Protein AF-A0A6M8UUJ0-F1 (afdb_monomer_lite)

Foldseek 3Di:
DPPPDPCLVLDDPVLNVVCVVQNPVRSVVCCVVCVVVDPDDDPVSLLVVLLVVCVVVVVDDLVVSCVVSVHDSVSSVCSVPPDPD

pLDDT: mean 72.4, std 14.64, range [36.94, 94.31]

Secondary structure (DSSP, 8-state):
-----GGGGGS-HHHHHHHHHHHHHHHHHHHHHHTTTT----HHHHHHHHHHHHHHTTTS-HHHHHHHHTS-HHHHHHHHH----

Structure (mmCIF, N/CA/C/O backbone):
data_AF-A0A6M8UUJ0-F1
#
_entry.id   AF-A0A6M8UUJ0-F1
#
loop_
_atom_site.group_PDB
_atom_site.id
_atom_site.type_symbol
_atom_site.label_atom_id
_atom_site.label_alt_id
_atom_site.label_comp_id
_atom_site.label_asym_id
_atom_site.label_entity_id
_atom_site.label_seq_id
_atom_site.pdbx_PDB_ins_code
_atom_site.Cartn_x
_atom_site.Cartn_y
_atom_site.Cartn_z
_atom_site.occupancy
_atom_site.B_iso_or_equiv
_atom_site.auth_seq_id
_atom_site.auth_comp_id
_atom_site.auth_asym_id
_atom_site.auth_atom_id
_atom_site.pdbx_PDB_model_num
ATOM 1 N N . MET A 1 1 ? -23.227 5.974 11.609 1.00 36.94 1 MET A N 1
ATOM 2 C CA . MET A 1 1 ? -22.763 5.763 10.220 1.00 36.94 1 MET A CA 1
ATOM 3 C C . MET A 1 1 ? -21.312 5.334 10.289 1.00 36.94 1 MET A C 1
ATOM 5 O O . MET A 1 1 ? -20.531 6.070 10.875 1.00 36.94 1 MET A O 1
ATOM 9 N N . LYS A 1 2 ? -20.959 4.138 9.798 1.00 41.59 2 LYS A N 1
ATOM 10 C CA . LYS A 1 2 ? -19.546 3.755 9.665 1.00 41.59 2 LYS A CA 1
ATOM 11 C C . LYS A 1 2 ? -18.954 4.691 8.618 1.00 41.59 2 LYS A C 1
ATOM 13 O O . LYS A 1 2 ? -19.410 4.674 7.480 1.00 41.59 2 LYS A O 1
ATOM 18 N N . THR A 1 3 ? -18.063 5.575 9.044 1.00 45.50 3 THR A N 1
ATOM 19 C CA . THR A 1 3 ? -17.354 6.509 8.177 1.00 45.50 3 THR A CA 1
ATOM 20 C C . THR A 1 3 ? -16.649 5.698 7.106 1.00 45.50 3 THR A C 1
ATOM 22 O O . THR A 1 3 ? -15.761 4.906 7.403 1.00 45.50 3 THR A O 1
ATOM 25 N N . THR A 1 4 ? -17.126 5.827 5.872 1.00 51.53 4 THR A N 1
ATOM 26 C CA . THR A 1 4 ? -16.487 5.289 4.677 1.00 51.53 4 THR A CA 1
ATOM 27 C C . THR A 1 4 ? -15.054 5.824 4.673 1.00 51.53 4 THR A C 1
ATOM 29 O O . THR A 1 4 ? -14.889 7.038 4.565 1.00 51.53 4 THR A O 1
ATOM 32 N N . PRO A 1 5 ? -14.030 4.990 4.918 1.00 56.53 5 PRO A N 1
ATOM 33 C CA . PRO A 1 5 ? -12.679 5.492 5.138 1.00 56.53 5 PRO A CA 1
ATOM 34 C C . PRO A 1 5 ? -12.151 6.217 3.891 1.00 56.53 5 PRO A C 1
ATOM 36 O O . PRO A 1 5 ? -12.403 5.774 2.771 1.00 56.53 5 PRO A O 1
ATOM 39 N N . ASP A 1 6 ? -11.411 7.315 4.094 1.00 59.59 6 ASP A N 1
ATOM 40 C CA . ASP A 1 6 ? -10.991 8.287 3.060 1.00 59.59 6 ASP A CA 1
ATOM 41 C C . ASP A 1 6 ? -10.343 7.664 1.816 1.00 59.59 6 ASP A C 1
ATOM 43 O O . ASP A 1 6 ? -10.403 8.225 0.720 1.00 59.59 6 ASP A O 1
ATOM 47 N N . PHE A 1 7 ? -9.769 6.469 1.956 1.00 58.25 7 PHE A N 1
ATOM 48 C CA . PHE A 1 7 ? -9.151 5.749 0.854 1.00 58.25 7 PHE A CA 1
ATOM 49 C C . PHE A 1 7 ? -10.148 5.249 -0.207 1.00 58.25 7 PHE A C 1
ATOM 51 O O . PHE A 1 7 ? -9.739 4.913 -1.316 1.00 58.25 7 PHE A O 1
ATOM 58 N N . ILE A 1 8 ? -11.452 5.211 0.089 1.00 59.53 8 ILE A N 1
ATOM 59 C CA . ILE A 1 8 ? -12.489 4.820 -0.878 1.00 59.53 8 ILE A CA 1
ATOM 60 C C . ILE A 1 8 ? -12.557 5.808 -2.055 1.00 59.53 8 ILE A C 1
ATOM 62 O O . ILE A 1 8 ? -12.856 5.407 -3.175 1.00 59.53 8 ILE A O 1
ATOM 66 N N . ASN A 1 9 ? -12.146 7.063 -1.857 1.00 64.69 9 ASN A N 1
ATOM 67 C CA . ASN A 1 9 ? -12.060 8.058 -2.930 1.00 64.69 9 ASN A CA 1
ATOM 68 C C . ASN A 1 9 ? -10.943 7.779 -3.955 1.00 64.69 9 ASN A C 1
ATOM 70 O O . ASN A 1 9 ? -10.937 8.390 -5.022 1.00 64.69 9 ASN A O 1
ATOM 74 N N . PHE A 1 10 ? -10.012 6.858 -3.674 1.00 60.16 10 PHE A N 1
ATOM 75 C CA . PHE A 1 10 ? -9.011 6.413 -4.655 1.00 60.16 10 PHE A CA 1
ATOM 76 C C . PHE A 1 10 ? -9.573 5.437 -5.691 1.00 60.16 10 PHE A C 1
ATOM 78 O O . PHE A 1 10 ? -8.910 5.155 -6.690 1.00 60.16 10 PHE A O 1
ATOM 85 N N . PHE A 1 11 ? -10.778 4.932 -5.446 1.00 66.88 11 PHE A N 1
ATOM 86 C CA . PHE A 1 11 ? -11.461 3.968 -6.286 1.00 66.88 11 PHE A CA 1
ATOM 87 C C . PHE A 1 11 ? -12.505 4.654 -7.162 1.00 66.88 11 PHE A C 1
ATOM 89 O O . PHE A 1 11 ? -13.142 5.630 -6.756 1.00 66.88 11 PHE A O 1
ATOM 96 N N . ASN A 1 12 ? -12.701 4.135 -8.371 1.00 72.81 12 ASN A N 1
ATOM 97 C CA . ASN A 1 12 ? -13.782 4.590 -9.237 1.00 72.81 12 ASN A CA 1
ATOM 98 C C . ASN A 1 12 ? -15.155 4.206 -8.643 1.00 72.81 12 ASN A C 1
ATOM 100 O O . ASN A 1 12 ? -15.249 3.387 -7.731 1.00 72.81 12 ASN A O 1
ATOM 104 N N . LYS A 1 13 ? -16.246 4.782 -9.160 1.00 73.62 13 LYS A N 1
ATOM 105 C CA . LYS A 1 13 ? -17.591 4.572 -8.591 1.00 73.62 13 LYS A CA 1
ATOM 106 C C . LYS A 1 13 ? -18.005 3.096 -8.508 1.00 73.62 13 LYS A C 1
ATOM 108 O O . LYS A 1 13 ? -18.670 2.720 -7.550 1.00 73.62 13 LYS A O 1
ATOM 113 N N . GLU A 1 14 ? -17.616 2.268 -9.473 1.00 67.94 14 GLU A N 1
ATOM 114 C CA . GLU A 1 14 ? -17.956 0.839 -9.489 1.00 67.94 14 GLU A CA 1
ATOM 115 C C . GLU A 1 14 ? -17.181 0.075 -8.411 1.00 67.94 14 GLU A C 1
ATOM 117 O O . GLU A 1 14 ? -17.744 -0.725 -7.665 1.00 67.94 14 GLU A O 1
ATOM 122 N N . GLU A 1 15 ? -15.896 0.383 -8.266 1.00 71.88 15 GLU A N 1
ATOM 123 C CA . GLU A 1 15 ? -15.033 -0.173 -7.228 1.00 71.88 15 GLU A CA 1
ATOM 124 C C . GLU A 1 15 ? -15.512 0.230 -5.823 1.00 71.88 15 GLU A C 1
ATOM 126 O O . GLU A 1 15 ? -15.546 -0.609 -4.924 1.00 71.88 15 GLU A O 1
ATOM 131 N N . GLN A 1 16 ? -15.968 1.473 -5.633 1.00 75.88 16 GLN A N 1
ATOM 132 C CA . GLN A 1 16 ? -16.566 1.920 -4.368 1.00 75.88 16 GLN A CA 1
ATOM 133 C C . GLN A 1 16 ? -17.837 1.133 -4.018 1.00 75.88 16 GLN A C 1
ATOM 135 O O . GLN A 1 16 ? -18.012 0.728 -2.867 1.00 75.88 16 GLN A O 1
ATOM 140 N N . VAL A 1 17 ? -18.705 0.870 -5.004 1.00 75.44 17 VAL A N 1
ATOM 141 C CA . VAL A 1 17 ? -19.903 0.030 -4.823 1.00 75.44 17 VAL A CA 1
ATOM 142 C C . VAL A 1 17 ? -19.504 -1.387 -4.412 1.00 75.44 17 VAL A C 1
ATOM 144 O O . VAL A 1 17 ? -20.057 -1.927 -3.454 1.00 75.44 17 VAL A O 1
ATOM 147 N N . MET A 1 18 ? -18.501 -1.970 -5.070 1.00 67.69 18 MET A N 1
ATOM 148 C CA . MET A 1 18 ? -17.993 -3.301 -4.729 1.00 67.69 18 MET A CA 1
ATOM 149 C C . MET A 1 18 ? -17.433 -3.355 -3.305 1.00 67.69 18 MET A C 1
ATOM 151 O O . MET A 1 18 ? -17.766 -4.268 -2.552 1.00 67.69 18 MET A O 1
ATOM 155 N N . ILE A 1 19 ? -16.645 -2.359 -2.896 1.00 76.25 19 ILE A N 1
ATOM 156 C CA . ILE A 1 19 ? -16.130 -2.253 -1.523 1.00 76.25 19 ILE A CA 1
ATOM 157 C C . ILE A 1 19 ? -17.281 -2.121 -0.51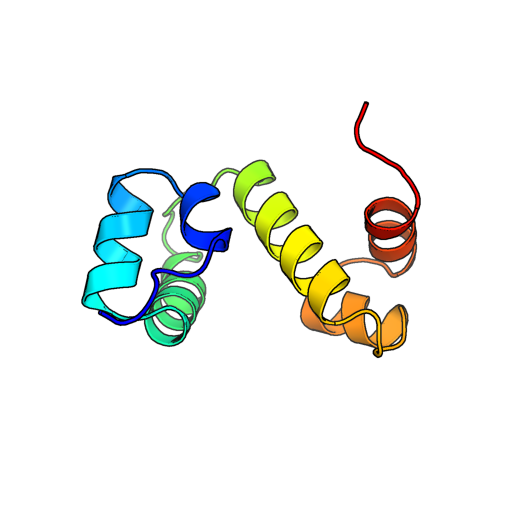6 1.00 76.25 19 ILE A C 1
ATOM 159 O O . ILE A 1 19 ? -17.231 -2.739 0.546 1.00 76.25 19 ILE A O 1
ATOM 163 N N . GLY A 1 20 ? -18.340 -1.376 -0.848 1.00 73.00 20 GLY A N 1
ATOM 164 C CA . GLY A 1 20 ? -19.547 -1.286 -0.023 1.00 73.00 20 GLY A CA 1
ATOM 165 C C . GLY A 1 20 ? -20.282 -2.622 0.141 1.00 73.00 20 GLY A C 1
ATOM 166 O O . GLY A 1 20 ? -20.836 -2.884 1.207 1.00 73.00 20 GLY A O 1
ATOM 167 N N . LEU A 1 21 ? -20.258 -3.479 -0.885 1.00 73.44 21 LEU A N 1
ATOM 168 C CA . LEU A 1 21 ? -2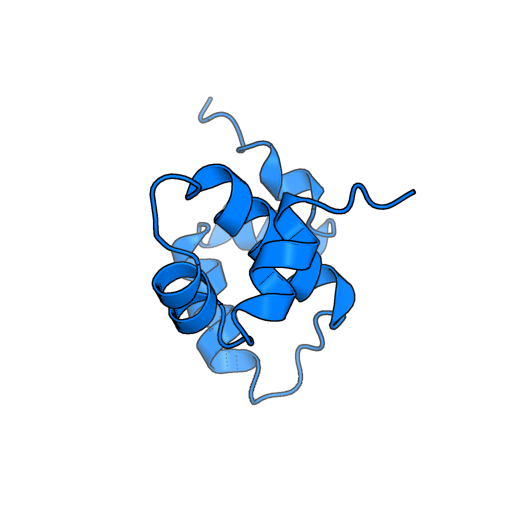0.924 -4.786 -0.881 1.00 73.44 21 LEU A CA 1
ATOM 169 C C . LEU A 1 21 ? -20.133 -5.868 -0.140 1.00 73.44 21 LEU A C 1
ATOM 171 O O . LEU A 1 21 ? -20.723 -6.661 0.591 1.00 73.44 21 LEU A O 1
ATOM 175 N N . VAL A 1 22 ? -18.814 -5.934 -0.342 1.00 75.69 22 VAL A N 1
ATOM 176 C CA . VAL A 1 22 ? -17.990 -7.055 0.153 1.00 75.69 22 VAL A CA 1
ATOM 177 C C . VAL A 1 22 ? -17.020 -6.676 1.269 1.00 75.69 22 VAL A C 1
ATOM 179 O O . VAL A 1 22 ? -16.347 -7.544 1.827 1.00 75.69 22 VAL A O 1
ATOM 182 N N . GLY A 1 23 ? -16.938 -5.391 1.608 1.00 77.06 23 GLY A N 1
ATOM 183 C CA . GLY A 1 23 ? -15.908 -4.868 2.490 1.00 77.06 23 GLY A CA 1
ATOM 184 C C . GLY A 1 23 ? -14.520 -4.893 1.846 1.00 77.06 23 GLY A C 1
ATOM 185 O O . GLY A 1 23 ? -14.268 -5.520 0.818 1.00 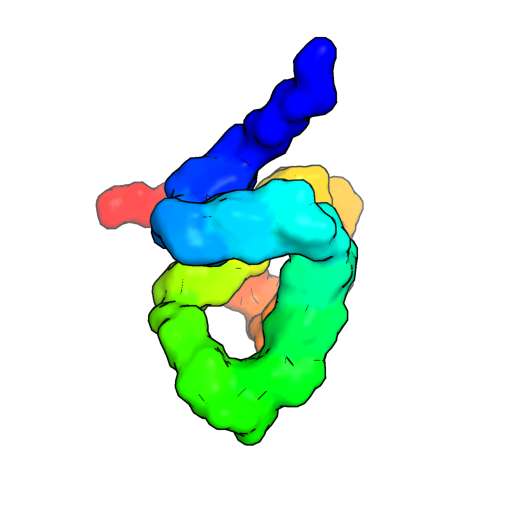77.06 23 GLY A O 1
ATOM 186 N N . VAL A 1 24 ? -13.585 -4.200 2.481 1.00 73.69 24 VAL A N 1
ATOM 187 C CA . VAL A 1 24 ? -12.224 -3.980 1.969 1.00 73.69 24 VAL A CA 1
ATOM 188 C C . VAL A 1 24 ? -11.452 -5.298 1.863 1.00 73.69 24 VAL A C 1
ATOM 190 O O . VAL A 1 24 ? -10.853 -5.590 0.831 1.00 73.69 24 VAL A O 1
ATOM 193 N N . ASP A 1 25 ? -11.549 -6.152 2.883 1.00 76.62 25 ASP A N 1
ATOM 194 C CA . ASP A 1 25 ? -10.903 -7.470 2.888 1.00 76.62 25 ASP A CA 1
ATOM 195 C C . ASP A 1 25 ? -11.492 -8.407 1.826 1.00 76.62 25 ASP A C 1
ATOM 197 O O . ASP A 1 25 ? -10.775 -9.184 1.188 1.00 76.62 25 ASP A O 1
ATOM 201 N N . GLY A 1 26 ? -12.811 -8.334 1.614 1.00 76.19 26 GLY A N 1
ATOM 202 C CA . GLY A 1 26 ? -13.496 -9.079 0.560 1.00 76.19 26 GLY A CA 1
ATOM 203 C C . GLY A 1 26 ? -13.053 -8.615 -0.823 1.00 76.19 26 GLY A C 1
ATOM 204 O O . GLY A 1 26 ? -12.771 -9.441 -1.692 1.00 76.19 26 GLY A O 1
ATOM 205 N N . PHE A 1 27 ? -12.900 -7.304 -0.998 1.00 78.75 27 PHE A N 1
ATOM 206 C CA . PHE A 1 27 ? -12.387 -6.708 -2.222 1.00 78.75 27 PHE A CA 1
ATOM 207 C C . PHE A 1 27 ? -10.952 -7.167 -2.520 1.00 78.75 27 PHE A C 1
ATOM 209 O O . PHE A 1 27 ? -10.679 -7.592 -3.641 1.00 78.75 27 PHE A O 1
ATOM 216 N N . PHE A 1 28 ? -10.058 -7.209 -1.526 1.00 74.19 28 PHE A N 1
ATOM 217 C CA . PHE A 1 28 ? -8.701 -7.743 -1.706 1.00 74.19 28 PHE A CA 1
ATOM 218 C C . PHE A 1 28 ? -8.683 -9.228 -2.090 1.00 74.19 28 PHE A C 1
ATOM 220 O O . PHE A 1 28 ? -7.896 -9.634 -2.947 1.00 74.19 28 PHE A O 1
ATOM 227 N N . LYS A 1 29 ? -9.571 -10.048 -1.516 1.00 77.00 29 LYS A N 1
ATOM 228 C CA . LYS A 1 29 ? -9.703 -11.468 -1.888 1.00 77.00 29 LYS A CA 1
ATOM 229 C C . LYS A 1 29 ? -10.218 -11.643 -3.316 1.00 77.00 29 LYS A C 1
ATOM 231 O O . LYS A 1 29 ? -9.694 -12.484 -4.050 1.00 77.00 29 LYS A O 1
ATOM 236 N N . LEU A 1 30 ? -11.212 -10.848 -3.722 1.00 69.94 30 LEU A N 1
ATOM 237 C CA . LEU A 1 30 ? -11.713 -10.824 -5.099 1.00 69.94 30 LEU A CA 1
ATOM 238 C C . LEU A 1 30 ? -10.610 -10.385 -6.062 1.00 69.94 30 LEU A C 1
ATOM 240 O O . LEU A 1 30 ? -10.358 -11.069 -7.047 1.00 69.94 30 LEU A O 1
ATOM 244 N N . TYR A 1 31 ? -9.892 -9.315 -5.737 1.00 69.06 31 TYR A N 1
ATOM 245 C CA . TYR A 1 31 ? -8.750 -8.841 -6.506 1.00 69.06 31 TYR A CA 1
ATOM 246 C C . TYR A 1 31 ? -7.672 -9.923 -6.648 1.00 69.06 31 TYR A C 1
ATOM 248 O O . TYR A 1 31 ? -7.224 -10.216 -7.752 1.00 69.06 31 TYR A O 1
ATOM 256 N N . HIS A 1 32 ? -7.288 -10.598 -5.563 1.00 68.69 32 HIS A N 1
ATOM 257 C CA . HIS A 1 32 ? -6.283 -11.661 -5.624 1.00 68.69 32 HIS A CA 1
ATOM 258 C C . HIS A 1 32 ? -6.735 -12.847 -6.495 1.00 68.69 32 HIS A C 1
ATOM 260 O O . HIS A 1 32 ? -5.936 -13.415 -7.238 1.00 68.69 32 HIS A O 1
ATOM 266 N N . ARG A 1 33 ? -8.028 -13.193 -6.457 1.00 68.44 33 ARG A N 1
ATOM 267 C CA . ARG A 1 33 ? -8.608 -14.288 -7.248 1.00 68.44 33 ARG A CA 1
ATOM 268 C C . ARG A 1 33 ? -8.805 -13.932 -8.728 1.00 68.44 33 ARG A C 1
ATOM 270 O O . ARG A 1 33 ? -8.534 -14.774 -9.578 1.00 68.44 33 ARG A O 1
ATOM 277 N N . TYR A 1 34 ? -9.246 -12.712 -9.036 1.00 60.53 34 TYR A N 1
ATOM 278 C CA . TYR A 1 34 ? -9.641 -12.281 -10.386 1.00 60.53 34 TYR A CA 1
ATOM 279 C C . TYR A 1 34 ? -8.611 -11.391 -11.100 1.00 60.53 34 TYR A C 1
ATOM 281 O O . TYR A 1 34 ? -8.722 -11.160 -12.303 1.00 60.53 34 TYR A O 1
ATOM 289 N N . SER A 1 35 ? -7.542 -10.958 -10.426 1.00 56.03 35 SER A N 1
ATOM 290 C CA . SER A 1 35 ? -6.374 -10.343 -11.088 1.00 56.03 35 SER A CA 1
ATOM 291 C C . SER A 1 35 ? -5.727 -11.280 -12.113 1.00 56.03 35 SER A C 1
ATOM 293 O O . SER A 1 35 ? -5.120 -10.818 -13.074 1.00 56.03 35 SER A O 1
ATOM 295 N N . LYS A 1 36 ? -5.920 -12.600 -11.972 1.00 50.50 36 LYS A N 1
ATOM 296 C CA . LYS A 1 36 ? -5.510 -13.604 -12.965 1.00 50.50 36 LYS A CA 1
ATOM 297 C C . LYS A 1 36 ? -6.471 -13.749 -14.153 1.00 50.50 36 LYS A C 1
ATOM 299 O O . LYS A 1 36 ? -6.114 -14.418 -15.116 1.00 50.50 36 LYS A O 1
ATOM 304 N N . THR A 1 37 ? -7.667 -13.157 -14.103 1.00 45.03 37 THR A N 1
ATOM 305 C CA . THR A 1 37 ? -8.731 -13.348 -15.109 1.00 45.03 37 THR A CA 1
ATOM 306 C C . THR A 1 37 ? -9.066 -12.084 -15.908 1.00 45.03 37 THR A C 1
ATOM 308 O O . THR A 1 37 ? -10.062 -12.077 -16.622 1.00 45.03 37 THR A O 1
ATOM 311 N N . GLY A 1 38 ? -8.260 -11.018 -15.821 1.00 41.62 38 GLY A N 1
ATOM 312 C CA . GLY A 1 38 ? -8.381 -9.863 -16.723 1.00 41.62 38 GLY A CA 1
ATOM 313 C C . GLY A 1 38 ? -9.271 -8.705 -16.252 1.00 41.62 38 GLY A C 1
ATOM 314 O O . GLY A 1 38 ? -9.591 -7.841 -17.064 1.00 41.62 38 GLY A O 1
ATOM 315 N N . PHE A 1 39 ? -9.623 -8.616 -14.961 1.00 47.62 39 PHE A N 1
ATOM 316 C CA . PHE A 1 39 ? -10.074 -7.339 -14.383 1.00 47.62 39 PHE A CA 1
ATOM 317 C C . PHE A 1 39 ? -8.870 -6.383 -14.308 1.00 47.62 39 PHE A C 1
ATOM 319 O O . PHE A 1 39 ? -8.065 -6.440 -13.377 1.00 47.62 39 PHE A O 1
ATOM 326 N N . TYR A 1 40 ? -8.706 -5.542 -15.332 1.00 46.31 40 TYR A N 1
ATOM 327 C CA . TYR A 1 40 ? -7.622 -4.564 -15.418 1.00 46.31 40 TYR A CA 1
ATOM 328 C C . TYR A 1 40 ? -7.906 -3.372 -14.501 1.00 46.31 40 TYR A C 1
ATOM 330 O O . TYR A 1 40 ? -8.461 -2.357 -14.916 1.00 46.31 40 TYR A O 1
ATOM 338 N N . PHE A 1 41 ? -7.455 -3.454 -13.252 1.00 50.22 41 PHE A N 1
ATOM 339 C CA . PHE A 1 41 ? -7.088 -2.229 -12.551 1.00 50.22 41 PHE A CA 1
ATOM 340 C C . PHE A 1 41 ? -5.892 -1.638 -13.287 1.00 50.22 41 PHE A C 1
ATOM 342 O O . PHE A 1 41 ? -4.911 -2.341 -13.544 1.00 50.22 41 PHE A O 1
ATOM 349 N N . SER A 1 42 ? -5.954 -0.353 -13.640 1.00 55.41 42 SER A N 1
ATOM 350 C CA . SER A 1 42 ? -4.768 0.304 -14.180 1.00 55.41 42 SER A CA 1
ATOM 351 C C . SER A 1 42 ? -3.619 0.132 -13.179 1.00 55.41 42 SER A C 1
ATOM 353 O O . SER A 1 42 ? -3.818 0.270 -11.966 1.00 55.41 42 SER A O 1
ATOM 355 N N . SER A 1 43 ? -2.408 -0.156 -13.663 1.00 61.97 43 SER A N 1
ATOM 356 C CA . SER A 1 43 ? -1.222 -0.278 -12.806 1.00 61.97 43 SER A CA 1
ATOM 357 C C . SER A 1 43 ? -1.058 0.945 -11.891 1.00 61.97 43 SER A C 1
ATOM 359 O O . SER A 1 43 ? -0.582 0.817 -10.766 1.00 61.97 43 SER A O 1
ATOM 361 N N . ALA A 1 44 ? -1.530 2.117 -12.334 1.00 67.38 44 ALA A N 1
ATOM 362 C CA . ALA A 1 44 ? -1.551 3.351 -11.559 1.00 67.38 44 ALA A CA 1
ATOM 363 C C . ALA A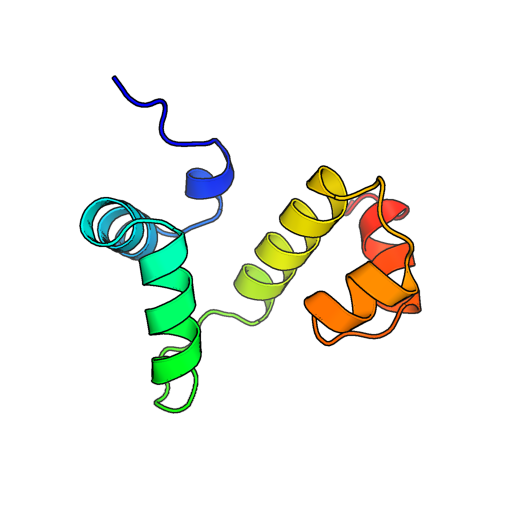 1 44 ? -2.465 3.284 -10.322 1.00 67.38 44 ALA A C 1
ATOM 365 O O . ALA A 1 44 ? -2.047 3.705 -9.244 1.00 67.38 44 ALA A O 1
ATOM 366 N N . SER A 1 45 ? -3.679 2.736 -10.436 1.00 65.62 45 SER A N 1
ATOM 367 C CA . SER A 1 45 ? -4.610 2.606 -9.301 1.00 65.62 45 SER A CA 1
ATOM 368 C C . SER A 1 45 ? -4.046 1.681 -8.219 1.00 65.62 45 SER A C 1
ATOM 370 O O . SER A 1 45 ? -4.085 2.003 -7.033 1.00 65.62 45 SER A O 1
ATOM 372 N N . ILE A 1 46 ? -3.426 0.569 -8.626 1.00 68.88 46 ILE A N 1
ATOM 373 C CA . ILE A 1 46 ? -2.779 -0.375 -7.703 1.00 68.88 46 ILE A CA 1
ATOM 374 C C . ILE A 1 46 ? -1.585 0.277 -6.997 1.00 68.88 46 ILE A C 1
ATOM 376 O O . ILE A 1 46 ? -1.401 0.096 -5.794 1.00 68.88 46 ILE A O 1
ATOM 380 N N . ILE A 1 47 ? -0.774 1.048 -7.726 1.00 78.12 47 ILE A N 1
ATOM 381 C CA . ILE A 1 47 ? 0.374 1.765 -7.155 1.00 78.12 47 ILE A CA 1
ATOM 382 C C . ILE A 1 47 ? -0.086 2.790 -6.113 1.00 78.12 47 ILE A C 1
ATOM 384 O O . ILE A 1 47 ? 0.503 2.854 -5.036 1.00 78.12 47 ILE A O 1
ATOM 388 N N . LYS A 1 48 ? -1.159 3.544 -6.389 1.00 78.12 48 LYS A N 1
ATOM 389 C CA . LYS A 1 48 ? -1.727 4.509 -5.432 1.00 78.12 48 LYS A CA 1
ATOM 390 C C . LYS A 1 48 ? -2.184 3.832 -4.139 1.00 78.12 48 LYS A C 1
ATOM 392 O O . LYS A 1 48 ? -1.884 4.332 -3.059 1.00 78.12 48 LYS A O 1
ATOM 397 N N . LEU A 1 49 ? -2.835 2.672 -4.239 1.00 75.62 49 LEU A N 1
ATOM 398 C CA . LEU A 1 49 ? -3.267 1.901 -3.070 1.00 75.62 49 LEU A CA 1
ATOM 399 C C . LEU A 1 49 ? -2.093 1.393 -2.238 1.00 75.62 49 LEU A C 1
ATOM 401 O O . LEU A 1 49 ? -2.087 1.564 -1.020 1.00 75.62 49 LEU A O 1
ATOM 405 N N . LYS A 1 50 ? -1.077 0.819 -2.891 1.00 81.00 50 LYS A N 1
ATOM 406 C CA . LYS A 1 50 ? 0.142 0.362 -2.212 1.00 81.00 50 LYS A CA 1
ATOM 407 C C . LYS A 1 50 ? 0.851 1.521 -1.508 1.00 81.00 50 LYS A C 1
ATOM 409 O O . LYS A 1 50 ? 1.197 1.395 -0.340 1.00 81.00 50 LYS A O 1
ATOM 414 N N . LYS A 1 51 ? 0.978 2.677 -2.172 1.00 85.25 51 LYS A N 1
ATOM 415 C CA . LYS A 1 51 ? 1.556 3.897 -1.586 1.00 85.25 51 LYS A CA 1
ATOM 416 C C . LYS A 1 51 ? 0.773 4.363 -0.352 1.00 85.25 51 LYS A C 1
ATOM 418 O O . LYS A 1 51 ? 1.381 4.572 0.692 1.00 85.25 51 LYS A O 1
ATOM 423 N N . ALA A 1 52 ? -0.557 4.459 -0.433 1.00 82.00 52 ALA A N 1
ATOM 424 C CA . ALA A 1 52 ? -1.398 4.849 0.703 1.00 82.00 52 ALA A CA 1
ATOM 425 C C . ALA A 1 52 ? -1.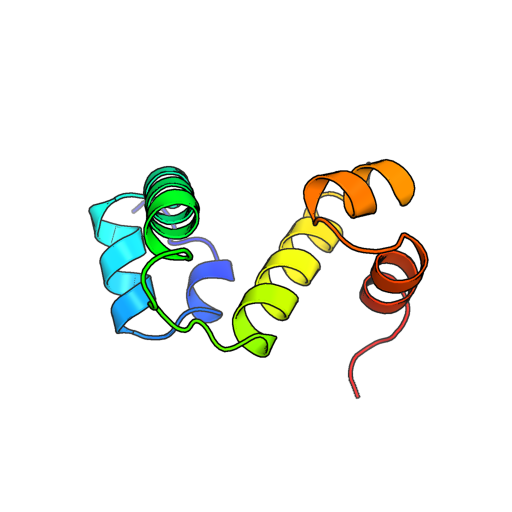251 3.892 1.900 1.00 82.00 52 ALA A C 1
ATOM 427 O O . ALA A 1 52 ? -1.117 4.338 3.040 1.00 82.00 52 ALA A O 1
ATOM 428 N N . TRP A 1 53 ? -1.207 2.583 1.639 1.00 85.12 53 TRP A N 1
ATOM 429 C CA . TRP A 1 53 ? -0.984 1.576 2.673 1.00 85.12 53 TRP A CA 1
ATOM 430 C C . TRP A 1 53 ? 0.407 1.704 3.316 1.00 85.12 53 TRP A C 1
ATOM 432 O O . TRP A 1 53 ? 0.509 1.673 4.541 1.00 85.12 53 TRP A O 1
ATOM 442 N N . CYS A 1 54 ? 1.472 1.931 2.535 1.00 84.62 54 CYS A N 1
ATOM 443 C CA . CYS A 1 54 ? 2.822 2.141 3.074 1.00 84.62 54 CYS A CA 1
ATOM 444 C C . CYS A 1 54 ? 2.915 3.370 3.986 1.00 84.62 54 CYS A C 1
ATOM 446 O O . CYS A 1 54 ? 3.598 3.316 5.003 1.00 84.62 54 CYS A O 1
ATOM 448 N N . ILE A 1 55 ? 2.217 4.460 3.652 1.00 85.75 55 ILE A N 1
ATOM 449 C CA . ILE A 1 55 ? 2.187 5.676 4.480 1.00 85.75 55 ILE A CA 1
ATOM 450 C C . ILE A 1 55 ? 1.534 5.388 5.841 1.00 85.75 55 ILE A C 1
ATOM 452 O O . ILE A 1 55 ? 2.064 5.783 6.881 1.00 85.75 55 ILE A O 1
ATOM 456 N N . GLN A 1 56 ? 0.415 4.657 5.848 1.00 82.75 56 GLN A N 1
ATOM 457 C CA . GLN A 1 56 ? -0.278 4.258 7.080 1.00 82.75 56 GLN A CA 1
ATOM 458 C C . GLN A 1 56 ? 0.539 3.274 7.933 1.00 82.75 56 GLN A C 1
ATOM 460 O O . GLN A 1 56 ? 0.400 3.252 9.154 1.00 82.75 56 GLN A O 1
ATOM 465 N N . ASN A 1 57 ? 1.417 2.493 7.303 1.00 87.75 57 ASN A N 1
ATOM 466 C CA . ASN A 1 57 ? 2.260 1.494 7.956 1.00 87.75 57 ASN A CA 1
ATOM 467 C C . ASN A 1 57 ? 3.732 1.928 8.043 1.00 87.75 57 ASN A C 1
ATOM 469 O O . ASN A 1 57 ? 4.630 1.093 8.046 1.00 87.75 57 ASN A O 1
ATOM 473 N N . SER A 1 58 ? 3.992 3.234 8.163 1.00 84.94 58 SER A N 1
ATOM 474 C CA . SER A 1 58 ? 5.348 3.808 8.259 1.00 84.94 58 SER A CA 1
ATOM 475 C C . SER A 1 58 ? 6.150 3.373 9.497 1.00 84.94 58 SER A C 1
ATOM 477 O O . SER A 1 58 ? 7.334 3.679 9.600 1.00 84.94 58 SER A O 1
ATOM 479 N N . HIS A 1 59 ? 5.523 2.641 10.422 1.00 88.75 59 HIS A N 1
ATOM 480 C CA . HIS A 1 59 ? 6.180 1.981 11.549 1.00 88.75 59 HIS A CA 1
ATOM 481 C C . HIS A 1 59 ? 6.941 0.702 11.149 1.00 88.75 59 HIS A C 1
ATOM 483 O O . HIS A 1 59 ? 7.766 0.229 11.926 1.00 88.75 59 HIS A O 1
ATOM 489 N N . LEU A 1 60 ? 6.662 0.136 9.969 1.00 90.00 60 LEU A N 1
ATOM 490 C CA . LEU A 1 60 ? 7.368 -1.024 9.422 1.00 90.00 60 LEU A CA 1
ATOM 491 C C . LEU A 1 60 ? 8.655 -0.607 8.704 1.00 90.00 60 LEU A C 1
ATOM 493 O O . LEU A 1 60 ? 8.782 0.510 8.196 1.00 90.00 60 LEU A O 1
ATOM 497 N N . THR A 1 61 ? 9.608 -1.532 8.608 1.00 94.31 61 THR A N 1
ATOM 498 C CA . THR A 1 61 ? 10.837 -1.312 7.838 1.00 94.31 61 THR A CA 1
ATOM 499 C C . THR A 1 61 ? 10.561 -1.303 6.332 1.00 94.31 61 THR A C 1
ATOM 501 O O . THR A 1 61 ? 9.591 -1.890 5.844 1.00 94.31 61 THR A O 1
ATOM 504 N N . TYR A 1 62 ? 11.444 -0.676 5.548 1.00 91.19 62 TYR A N 1
ATOM 505 C CA . TYR A 1 62 ? 11.286 -0.635 4.089 1.00 91.19 62 TYR A CA 1
ATOM 506 C C . TYR A 1 62 ? 11.261 -2.022 3.441 1.00 91.19 62 TYR A C 1
ATOM 508 O O . TYR A 1 62 ? 10.555 -2.203 2.451 1.00 91.19 62 TYR A O 1
ATOM 516 N N . ASP A 1 63 ? 11.984 -2.994 3.996 1.00 91.31 63 ASP A N 1
ATOM 517 C CA . ASP A 1 63 ? 12.022 -4.357 3.464 1.00 91.31 63 ASP A CA 1
ATOM 518 C C . ASP A 1 63 ? 10.728 -5.130 3.752 1.00 91.31 63 ASP A C 1
ATOM 520 O O . ASP A 1 63 ? 10.271 -5.909 2.913 1.00 91.31 63 ASP A O 1
ATOM 524 N N . GLU A 1 64 ? 10.094 -4.884 4.900 1.00 85.25 64 GLU A N 1
ATOM 525 C CA . GLU A 1 64 ? 8.773 -5.435 5.220 1.00 85.25 64 GLU A CA 1
ATOM 526 C C . GLU A 1 64 ? 7.705 -4.842 4.301 1.00 85.25 64 GLU A C 1
ATOM 528 O O . GLU A 1 64 ? 6.956 -5.579 3.661 1.00 85.25 64 GLU A O 1
ATOM 533 N N . LEU A 1 65 ? 7.701 -3.516 4.138 1.00 88.38 65 LEU A N 1
ATOM 534 C CA . LEU A 1 65 ? 6.792 -2.829 3.219 1.00 88.38 65 LEU A CA 1
ATOM 535 C C . LEU A 1 65 ? 6.960 -3.314 1.772 1.00 88.38 65 LEU A C 1
ATOM 537 O O . LEU A 1 65 ? 5.974 -3.532 1.066 1.00 88.38 65 LEU A O 1
ATOM 541 N N . ALA A 1 66 ? 8.204 -3.508 1.330 1.00 85.38 66 ALA A N 1
ATOM 542 C CA . ALA A 1 66 ? 8.535 -4.002 -0.001 1.00 85.38 66 ALA A CA 1
ATOM 543 C C . ALA A 1 66 ? 8.015 -5.425 -0.233 1.00 85.38 66 ALA A C 1
ATOM 545 O O . ALA A 1 66 ? 7.434 -5.701 -1.286 1.00 85.38 66 ALA A O 1
ATOM 546 N N . ARG A 1 67 ? 8.171 -6.306 0.765 1.00 84.88 67 ARG A N 1
ATOM 547 C CA . ARG A 1 67 ? 7.670 -7.684 0.733 1.00 84.88 67 ARG A CA 1
ATOM 548 C C . ARG A 1 67 ? 6.148 -7.725 0.622 1.00 84.88 67 ARG A C 1
ATOM 550 O O . ARG A 1 67 ? 5.642 -8.383 -0.283 1.00 84.88 67 ARG A O 1
ATOM 557 N N . GLU A 1 68 ? 5.440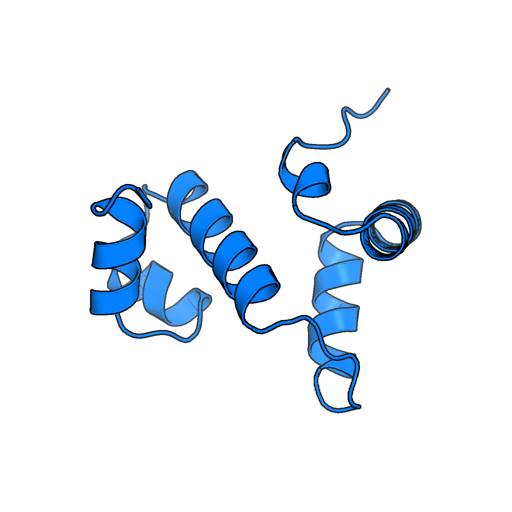 -6.988 1.474 1.00 79.94 68 GLU A N 1
ATOM 558 C CA . GLU A 1 68 ? 3.969 -6.949 1.481 1.00 79.94 68 GLU A CA 1
ATOM 559 C C . GLU A 1 68 ? 3.403 -6.348 0.186 1.00 79.94 68 GLU A C 1
ATOM 561 O O . GLU A 1 68 ? 2.413 -6.819 -0.376 1.00 79.94 68 GLU A O 1
ATOM 566 N N . CYS A 1 69 ? 4.078 -5.334 -0.357 1.00 79.56 69 CYS A N 1
ATOM 567 C CA . CYS A 1 69 ? 3.671 -4.703 -1.607 1.00 79.56 69 CYS A CA 1
ATOM 568 C C . CYS A 1 69 ? 4.153 -5.445 -2.864 1.00 79.56 69 CYS A C 1
ATOM 570 O O . CYS A 1 69 ? 3.717 -5.093 -3.967 1.00 79.56 69 CYS A O 1
ATOM 572 N N . GLY A 1 70 ? 5.037 -6.440 -2.742 1.00 82.06 70 GLY A N 1
ATOM 573 C CA . GLY A 1 70 ? 5.648 -7.144 -3.872 1.00 82.06 70 GLY A CA 1
ATOM 574 C C . GLY A 1 70 ? 6.435 -6.215 -4.804 1.00 82.06 70 GLY A C 1
ATOM 575 O O . GLY A 1 70 ? 6.283 -6.292 -6.023 1.00 82.06 70 GLY A O 1
ATOM 576 N N . VAL A 1 71 ? 7.210 -5.285 -4.240 1.00 85.06 71 VAL A N 1
ATOM 577 C CA . VAL A 1 71 ? 8.046 -4.314 -4.974 1.00 85.06 71 VAL A CA 1
ATOM 578 C C . VAL A 1 71 ? 9.458 -4.265 -4.385 1.00 85.06 71 VAL A C 1
ATOM 580 O O . VAL A 1 71 ? 9.737 -4.907 -3.381 1.00 85.06 71 VAL A O 1
ATOM 583 N N . ALA A 1 72 ? 10.371 -3.508 -4.998 1.00 89.19 72 ALA A N 1
ATOM 584 C CA . ALA A 1 72 ? 11.705 -3.295 -4.438 1.00 89.19 72 ALA A CA 1
ATOM 585 C C . ALA A 1 72 ? 11.683 -2.255 -3.301 1.00 89.19 72 ALA A C 1
ATOM 587 O O . ALA A 1 72 ? 10.956 -1.264 -3.387 1.00 89.19 72 ALA A O 1
ATOM 588 N N . SER A 1 73 ? 12.555 -2.389 -2.296 1.00 89.12 73 SER A N 1
ATOM 589 C CA . SER A 1 73 ? 12.676 -1.423 -1.186 1.00 89.12 73 SER A CA 1
ATOM 590 C C . SER A 1 73 ? 12.976 0.004 -1.668 1.00 89.12 73 SER A C 1
ATOM 592 O O . SER A 1 73 ? 12.466 0.976 -1.116 1.00 89.12 73 SER A O 1
ATOM 594 N N . LYS A 1 74 ? 13.706 0.153 -2.784 1.00 89.81 74 LYS A N 1
ATOM 595 C CA . LYS A 1 74 ? 13.926 1.453 -3.448 1.00 89.81 74 LYS A CA 1
ATOM 596 C C . LYS A 1 74 ? 12.620 2.107 -3.924 1.00 89.81 74 LYS A C 1
ATOM 598 O O . LYS A 1 74 ? 12.501 3.328 -3.902 1.00 89.81 74 LYS A O 1
ATOM 603 N N . THR A 1 75 ? 11.640 1.313 -4.356 1.00 88.12 75 THR A N 1
ATOM 604 C CA . THR A 1 75 ? 10.314 1.807 -4.751 1.00 88.12 75 THR A CA 1
ATOM 605 C C . THR A 1 75 ? 9.557 2.356 -3.544 1.00 88.12 75 THR A C 1
ATOM 607 O O . THR A 1 75 ? 8.949 3.417 -3.656 1.00 88.12 75 THR A O 1
ATOM 610 N N . ILE A 1 76 ? 9.658 1.688 -2.390 1.00 92.31 76 ILE A N 1
ATOM 611 C CA . ILE A 1 76 ? 9.077 2.160 -1.124 1.00 92.31 76 ILE A CA 1
ATOM 612 C C . ILE A 1 76 ? 9.716 3.479 -0.690 1.00 92.31 76 ILE A C 1
ATOM 614 O O . ILE A 1 76 ? 9.000 4.433 -0.402 1.00 92.31 76 ILE A O 1
ATOM 618 N N . PHE A 1 77 ? 11.050 3.562 -0.717 1.00 89.81 77 PHE A N 1
ATOM 619 C CA . PHE A 1 77 ? 11.771 4.802 -0.418 1.00 89.81 77 PHE A CA 1
ATOM 620 C C . PHE A 1 77 ? 11.258 5.966 -1.275 1.00 89.81 77 PHE A C 1
ATOM 622 O O . PHE A 1 77 ? 10.925 7.024 -0.750 1.00 89.81 77 PHE A O 1
ATOM 629 N N . ARG A 1 78 ? 11.104 5.738 -2.585 1.00 88.19 78 ARG A N 1
ATOM 630 C CA . ARG A 1 78 ? 10.570 6.741 -3.510 1.00 88.19 78 ARG A CA 1
ATOM 631 C C . ARG A 1 78 ? 9.155 7.176 -3.136 1.00 88.19 78 ARG A C 1
ATOM 633 O O . ARG A 1 78 ? 8.865 8.361 -3.101 1.00 88.19 78 ARG A O 1
ATOM 640 N N . TRP A 1 79 ? 8.273 6.227 -2.834 1.00 88.56 79 TRP A N 1
ATOM 641 C CA . TRP A 1 79 ? 6.894 6.532 -2.455 1.00 88.56 79 TRP A CA 1
ATOM 642 C C . TRP A 1 79 ? 6.772 7.344 -1.167 1.00 88.56 79 TRP A C 1
ATOM 644 O O . TRP A 1 79 ? 5.823 8.114 -1.050 1.00 88.56 79 TRP A O 1
ATOM 654 N N . LEU A 1 80 ? 7.691 7.164 -0.219 1.00 86.31 80 LEU A N 1
ATOM 655 C CA . LEU A 1 80 ? 7.633 7.826 1.084 1.00 86.31 80 LEU A CA 1
ATOM 656 C C . LEU A 1 80 ? 8.384 9.165 1.132 1.00 86.31 80 LEU A C 1
ATOM 658 O O . LEU A 1 80 ? 8.078 9.975 2.001 1.00 86.31 80 LEU A O 1
ATOM 662 N N . HIS A 1 81 ? 9.336 9.406 0.224 1.00 83.38 81 HIS A N 1
ATOM 663 C CA . HIS A 1 81 ? 10.195 10.603 0.251 1.00 83.38 81 HIS A CA 1
ATOM 664 C C . HIS A 1 81 ? 10.056 11.519 -0.967 1.00 83.38 81 HIS A C 1
ATOM 666 O O . HIS A 1 81 ? 10.340 12.710 -0.856 1.00 83.38 81 HIS A O 1
ATOM 672 N N . GLU A 1 82 ? 9.605 11.016 -2.117 1.00 74.94 82 GLU A N 1
ATOM 673 C CA . GLU A 1 82 ? 9.305 11.866 -3.270 1.00 74.94 82 GLU A CA 1
ATOM 674 C C . GLU A 1 82 ? 7.814 12.231 -3.245 1.00 74.94 82 GLU A C 1
ATOM 676 O O . GLU A 1 82 ? 6.927 11.393 -3.453 1.00 74.94 82 GLU A O 1
ATOM 681 N N . ASN A 1 83 ? 7.533 13.506 -2.957 1.00 53.09 83 ASN A N 1
ATOM 682 C CA . ASN A 1 83 ? 6.226 14.092 -3.232 1.00 53.09 83 ASN A CA 1
ATOM 683 C C . ASN A 1 83 ? 6.007 14.033 -4.748 1.00 53.09 83 ASN A C 1
ATOM 685 O O . ASN A 1 83 ? 6.844 14.521 -5.508 1.00 53.09 83 ASN A O 1
ATOM 689 N N . ASP A 1 84 ? 4.908 13.408 -5.179 1.00 53.25 84 ASP A N 1
ATOM 690 C CA . ASP A 1 84 ? 4.479 13.479 -6.576 1.00 53.25 84 ASP A CA 1
ATOM 691 C C . ASP A 1 84 ? 4.129 14.957 -6.848 1.00 53.25 84 ASP A C 1
ATOM 693 O O . ASP A 1 84 ? 3.101 15.434 -6.366 1.00 53.25 84 ASP A O 1
ATOM 697 N N . ASN A 1 85 ? 5.026 15.686 -7.523 1.00 39.62 85 ASN A N 1
ATOM 698 C CA . ASN A 1 85 ? 4.726 16.981 -8.149 1.00 39.62 85 ASN A CA 1
ATOM 699 C C . ASN A 1 85 ? 3.744 16.788 -9.307 1.00 39.62 85 ASN A C 1
ATOM 701 O O . ASN A 1 85 ? 3.943 15.824 -10.085 1.00 39.62 85 ASN A O 1
#

Sequence (85 aa):
MKTTPDFINFFNKEEQVMIGLVGVDGFFKLYHRYSKTGFYFSSASIIKLKKAWCIQNSHLTYDELARECGVASKTIFRWLHENDN

Radius of gyration: 13.82 Å; chains: 1; bounding box: 37×31×28 Å